Protein AF-M0ELD8-F1 (afdb_monomer_lite)

Radius of gyration: 16.93 Å; chains: 1; bounding box: 37×27×53 Å

Foldseek 3Di:
DADPLLVQLVVVQCVVCVVVVDPSQVCLAPPFAFLVVSQVRRPPVGSVVSLVVCVVVVFKDKDKDWDWAWDPPDPPVPPPDPTDDTDIDITIGIGGDPVNVVVVVD

Sequence (106 aa):
MLTDAERRLVEGVLEAGESIERDTFEFMTDEGLPVEDLRVLGGEEGVEPVIDGLESKGLVTTERVEETVRDSSSVADSLAIPGTEFKRVERRYVRFTEDLEARYRE

Organism: NCBI:txid1227465

Secondary structure (DSSP, 8-state):
---HHHHHHHHHHHHHHHTTTS-HHHHHHHT-EEHHHHTTTSTTT-HHHHHHHHHHTTSEEEEEEEEEEE----SS-TTSPTT--EEEEEEEEEEE-HHHHHHHH-

Structure (mmCIF, N/CA/C/O backbone):
data_AF-M0ELD8-F1
#
_entry.id   AF-M0ELD8-F1
#
loop_
_atom_site.group_PDB
_atom_site.id
_atom_site.type_symbol
_atom_site.label_atom_id
_atom_site.label_alt_id
_atom_site.label_comp_id
_atom_site.label_asym_id
_atom_site.label_entity_id
_atom_site.label_seq_id
_atom_site.pdbx_PDB_ins_code
_atom_site.Cartn_x
_atom_site.Cartn_y
_atom_site.Cartn_z
_atom_site.occupancy
_atom_site.B_iso_or_equiv
_atom_site.auth_seq_id
_atom_site.auth_comp_id
_atom_site.auth_asym_id
_atom_site.auth_atom_id
_atom_site.pdbx_PDB_model_num
ATOM 1 N N . MET A 1 1 ? -2.299 -0.104 17.188 1.00 85.25 1 MET A N 1
ATOM 2 C CA . MET A 1 1 ? -1.630 1.206 17.036 1.00 85.25 1 MET A CA 1
ATOM 3 C C . MET A 1 1 ? -0.552 1.092 15.976 1.00 85.25 1 MET A C 1
ATOM 5 O O . MET A 1 1 ? 0.072 0.036 15.900 1.00 85.25 1 MET A O 1
ATOM 9 N N . LEU A 1 2 ? -0.384 2.142 15.172 1.00 90.56 2 LEU A N 1
ATOM 10 C CA . LEU A 1 2 ? 0.707 2.269 14.202 1.00 90.56 2 LEU A CA 1
ATOM 11 C C . LEU A 1 2 ? 1.990 2.731 14.896 1.00 90.56 2 LEU A C 1
ATOM 13 O O . LEU A 1 2 ? 1.917 3.494 15.864 1.00 90.56 2 LEU A O 1
ATOM 17 N N . THR A 1 3 ? 3.141 2.282 14.401 1.00 92.50 3 THR A N 1
ATOM 18 C CA . THR A 1 3 ? 4.434 2.886 14.749 1.00 92.50 3 THR A CA 1
ATOM 19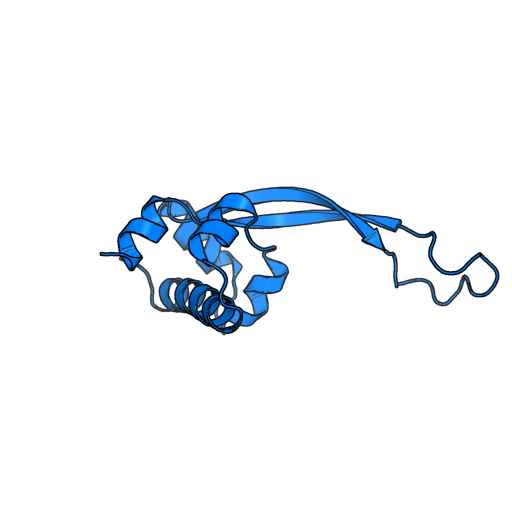 C C . THR A 1 3 ? 4.565 4.259 14.083 1.00 92.50 3 THR A C 1
ATOM 21 O O . THR A 1 3 ? 3.809 4.591 13.167 1.00 92.50 3 THR A O 1
ATOM 24 N N . ASP A 1 4 ? 5.530 5.072 14.516 1.00 91.31 4 ASP A N 1
ATOM 25 C CA . ASP A 1 4 ? 5.751 6.382 13.893 1.00 91.31 4 ASP A CA 1
ATOM 26 C C . ASP A 1 4 ? 6.216 6.263 12.433 1.00 91.31 4 ASP A C 1
ATOM 28 O O . ASP A 1 4 ? 5.860 7.104 11.612 1.00 91.31 4 ASP A O 1
ATOM 32 N N . ALA A 1 5 ? 6.954 5.204 12.087 1.00 90.56 5 ALA A N 1
ATOM 33 C CA . ALA A 1 5 ? 7.362 4.928 10.711 1.00 90.56 5 ALA A CA 1
ATOM 34 C C . ALA A 1 5 ? 6.174 4.523 9.824 1.00 90.56 5 ALA A C 1
ATOM 36 O O . ALA A 1 5 ? 6.023 5.043 8.721 1.00 90.56 5 ALA A O 1
ATOM 37 N N . GLU A 1 6 ? 5.290 3.657 10.326 1.00 93.19 6 GLU A N 1
ATOM 38 C CA . GLU A 1 6 ? 4.065 3.253 9.624 1.00 93.19 6 GLU A CA 1
ATOM 39 C C . GLU A 1 6 ? 3.118 4.425 9.410 1.00 93.19 6 GLU A C 1
ATOM 41 O O . GLU A 1 6 ? 2.605 4.610 8.308 1.00 93.19 6 GLU A O 1
ATOM 46 N N . ARG A 1 7 ? 2.925 5.246 10.448 1.00 92.81 7 ARG A N 1
ATOM 47 C CA . ARG A 1 7 ? 2.107 6.452 10.351 1.00 92.81 7 ARG A CA 1
ATOM 48 C C . ARG A 1 7 ? 2.681 7.412 9.309 1.00 92.81 7 ARG A C 1
ATOM 50 O O . ARG A 1 7 ? 1.941 7.850 8.437 1.00 92.81 7 ARG A O 1
ATOM 57 N N . ARG A 1 8 ? 3.992 7.675 9.355 1.00 91.06 8 ARG A N 1
ATOM 58 C CA . ARG A 1 8 ? 4.673 8.570 8.408 1.00 91.06 8 ARG A CA 1
ATOM 59 C C . ARG A 1 8 ? 4.556 8.088 6.964 1.00 91.06 8 ARG A C 1
ATOM 61 O O . ARG A 1 8 ? 4.373 8.913 6.078 1.00 91.06 8 ARG A O 1
ATOM 68 N N . LEU A 1 9 ? 4.656 6.779 6.723 1.00 91.12 9 LEU A N 1
ATOM 69 C CA . LEU A 1 9 ? 4.492 6.226 5.379 1.00 91.12 9 LEU A CA 1
ATOM 70 C C . LEU A 1 9 ? 3.075 6.479 4.849 1.00 91.12 9 LEU A C 1
ATOM 72 O O . LEU A 1 9 ? 2.929 6.983 3.740 1.00 91.12 9 LEU A O 1
ATOM 76 N N . VAL A 1 10 ? 2.044 6.159 5.641 1.00 92.25 10 VAL A N 1
ATOM 77 C CA . VAL A 1 10 ? 0.641 6.350 5.236 1.00 92.25 10 VAL A CA 1
ATOM 78 C C . VAL A 1 10 ? 0.335 7.831 5.028 1.00 92.25 10 VAL A C 1
ATOM 80 O O . VAL A 1 10 ? -0.169 8.202 3.974 1.00 92.25 10 VAL A O 1
ATOM 83 N N . GLU A 1 11 ? 0.693 8.688 5.985 1.00 91.69 11 GLU A N 1
ATOM 84 C CA . GLU A 1 11 ? 0.478 10.137 5.886 1.00 91.69 11 GLU A CA 1
ATOM 85 C C . GLU A 1 11 ? 1.218 10.744 4.690 1.00 91.69 11 GLU A C 1
ATOM 87 O O . GLU A 1 11 ? 0.637 11.548 3.971 1.00 91.69 11 GLU A O 1
ATOM 92 N N . GLY A 1 12 ? 2.450 10.306 4.412 1.00 90.25 12 GLY A N 1
ATOM 93 C CA . GLY A 1 12 ? 3.206 10.776 3.250 1.00 90.25 12 GLY A CA 1
ATOM 94 C C . GLY A 1 12 ? 2.552 10.407 1.916 1.00 90.25 12 GLY A C 1
ATOM 95 O O . GLY A 1 12 ? 2.584 11.199 0.976 1.00 90.25 12 GLY A O 1
ATOM 96 N N . VAL A 1 13 ? 1.922 9.230 1.827 1.00 90.75 13 VAL A N 1
ATOM 97 C CA . VAL A 1 13 ? 1.133 8.844 0.646 1.00 90.75 13 VAL A CA 1
ATOM 98 C C . VAL A 1 13 ? -0.117 9.717 0.524 1.00 90.75 13 VAL A C 1
ATOM 100 O O . VAL A 1 13 ? -0.400 10.220 -0.562 1.00 90.75 13 VAL A O 1
ATOM 103 N N . LEU A 1 14 ? -0.844 9.930 1.626 1.00 90.12 14 LEU A N 1
ATOM 104 C CA . LEU A 1 14 ? -2.053 10.758 1.644 1.00 90.12 14 LEU A CA 1
ATOM 105 C C . LEU A 1 14 ? -1.762 12.208 1.239 1.00 90.12 1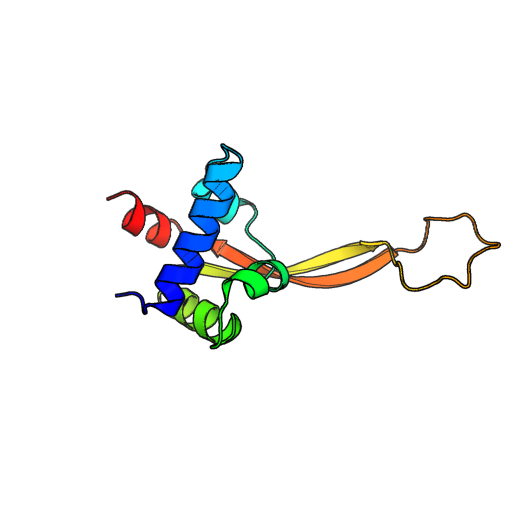4 LEU A C 1
ATOM 107 O O . LEU A 1 14 ? -2.428 12.716 0.342 1.00 90.12 14 LEU A O 1
ATOM 111 N N . GLU A 1 15 ? -0.726 12.825 1.808 1.00 88.00 15 GLU A N 1
ATOM 112 C CA . GLU A 1 15 ? -0.286 14.192 1.490 1.00 88.00 15 GLU A CA 1
ATOM 113 C C . GLU A 1 15 ? 0.127 14.342 0.011 1.00 88.00 15 GLU A C 1
ATOM 115 O O . GLU A 1 15 ? -0.206 15.329 -0.658 1.00 88.00 15 GLU A O 1
ATOM 120 N N . ALA A 1 16 ? 0.813 13.334 -0.540 1.00 84.00 16 ALA A N 1
ATOM 121 C CA . ALA A 1 16 ? 1.178 13.319 -1.954 1.00 84.00 16 ALA A CA 1
ATOM 122 C C . ALA A 1 16 ? -0.057 13.259 -2.871 1.00 84.00 16 ALA A C 1
ATOM 124 O O . ALA A 1 16 ? -0.077 13.913 -3.916 1.00 84.00 16 ALA A O 1
ATOM 125 N N . GLY A 1 17 ? -1.088 12.505 -2.483 1.00 81.06 17 GLY A N 1
ATOM 126 C CA . GLY A 1 17 ? -2.336 12.409 -3.240 1.00 81.06 17 GLY A CA 1
ATOM 127 C C . GLY A 1 17 ? -3.254 13.632 -3.088 1.00 81.06 17 GLY A C 1
ATOM 128 O O . GLY A 1 17 ? -3.855 14.064 -4.073 1.00 81.06 17 GLY A O 1
ATOM 129 N N . GLU A 1 18 ? -3.273 14.279 -1.916 1.00 77.12 18 GLU A N 1
ATOM 130 C CA . GLU A 1 18 ? -3.967 15.563 -1.714 1.00 77.12 18 GLU A CA 1
ATOM 131 C C . GLU A 1 18 ? -3.441 16.643 -2.668 1.00 77.12 18 GLU A C 1
ATOM 133 O O . GLU A 1 18 ? -4.213 17.421 -3.230 1.00 77.12 18 GLU A O 1
ATOM 138 N N . SER A 1 19 ? -2.130 16.639 -2.927 1.00 75.06 19 SER A N 1
ATOM 139 C CA . SER A 1 19 ? -1.473 17.590 -3.833 1.00 75.06 19 SER A CA 1
ATOM 140 C C . SER A 1 19 ? -1.929 17.479 -5.296 1.00 75.06 19 SER A C 1
ATOM 142 O O . SER A 1 19 ? -1.666 18.386 -6.087 1.00 75.06 19 SER A O 1
ATOM 144 N N . ILE A 1 20 ? -2.596 16.382 -5.673 1.00 70.50 20 ILE A N 1
ATOM 145 C CA . ILE A 1 20 ? -3.090 16.124 -7.034 1.00 70.50 20 ILE A CA 1
ATOM 146 C C . ILE A 1 20 ? -4.623 16.016 -7.114 1.00 70.50 20 ILE A C 1
ATOM 148 O O . ILE A 1 20 ? -5.134 15.559 -8.135 1.00 70.50 20 ILE A O 1
ATOM 152 N N . GLU A 1 21 ? -5.347 16.431 -6.063 1.00 70.62 21 GLU A N 1
ATOM 153 C CA . GLU A 1 21 ? -6.822 16.416 -5.973 1.00 70.62 21 GLU A CA 1
ATOM 154 C C . GLU A 1 21 ? -7.470 15.050 -6.303 1.00 70.62 21 GLU A C 1
ATOM 156 O O . GLU A 1 21 ? -8.631 14.984 -6.711 1.00 70.62 21 GLU A O 1
ATOM 161 N N . ARG A 1 22 ? -6.738 13.938 -6.139 1.00 72.31 22 ARG A N 1
ATOM 162 C CA . ARG A 1 22 ? -7.296 12.580 -6.264 1.00 72.31 22 ARG A CA 1
ATOM 163 C C . ARG A 1 22 ? -7.672 12.064 -4.882 1.00 72.31 22 ARG A C 1
ATOM 165 O O . ARG A 1 22 ? -6.968 12.330 -3.912 1.00 72.31 22 ARG A O 1
ATOM 172 N N . ASP A 1 23 ? -8.752 11.288 -4.799 1.00 86.19 23 ASP A N 1
ATOM 173 C CA . ASP A 1 23 ? -9.027 10.512 -3.592 1.00 86.19 23 ASP A CA 1
ATOM 174 C C . ASP A 1 23 ? -7.938 9.440 -3.448 1.00 86.19 23 ASP A C 1
ATOM 176 O O . ASP A 1 23 ? -7.919 8.428 -4.154 1.00 86.19 23 ASP A O 1
ATOM 180 N N . THR A 1 24 ? -6.976 9.707 -2.566 1.00 89.19 24 THR A N 1
ATOM 181 C CA . THR A 1 24 ? -5.821 8.835 -2.363 1.00 89.19 24 THR A CA 1
ATOM 182 C C . THR A 1 24 ? -6.225 7.462 -1.841 1.00 89.19 24 THR A C 1
ATOM 184 O O . THR A 1 24 ? -5.559 6.483 -2.165 1.00 89.19 24 THR A O 1
ATOM 187 N N . PHE A 1 25 ? -7.301 7.361 -1.054 1.00 90.94 25 PHE A N 1
ATOM 188 C CA . PHE A 1 25 ? -7.762 6.070 -0.544 1.00 90.94 25 PHE A CA 1
ATOM 189 C C . PHE A 1 25 ? -8.371 5.222 -1.656 1.00 90.94 25 PHE A C 1
ATOM 191 O O . PHE A 1 25 ? -8.011 4.051 -1.770 1.00 90.94 25 PHE A O 1
ATOM 198 N N . GLU A 1 26 ? -9.204 5.820 -2.512 1.00 90.88 26 GLU A N 1
ATOM 199 C CA . GLU A 1 26 ? -9.752 5.148 -3.699 1.00 90.88 26 GLU A CA 1
ATOM 200 C C . GLU A 1 26 ? -8.613 4.650 -4.600 1.00 90.88 26 GLU A C 1
ATOM 202 O O . GLU A 1 26 ? -8.510 3.458 -4.887 1.00 90.88 26 GLU A O 1
ATOM 207 N N . PHE A 1 27 ? -7.671 5.535 -4.944 1.00 91.62 27 PHE A N 1
ATOM 208 C CA . PHE A 1 27 ? -6.517 5.185 -5.772 1.00 91.62 27 PHE A CA 1
ATOM 209 C C . PHE A 1 27 ? -5.661 4.068 -5.157 1.00 91.62 27 PHE A C 1
ATOM 211 O O . PHE A 1 27 ? -5.290 3.114 -5.839 1.00 91.62 27 PHE A O 1
ATOM 218 N N . MET A 1 28 ? -5.337 4.160 -3.865 1.00 94.19 28 MET A N 1
ATOM 219 C CA . MET A 1 28 ? -4.500 3.157 -3.204 1.00 94.19 28 MET A CA 1
ATOM 220 C C . MET A 1 28 ? -5.209 1.816 -3.017 1.00 94.19 28 MET A C 1
ATOM 222 O O . MET A 1 28 ? -4.529 0.798 -2.899 1.00 94.19 28 MET A O 1
ATOM 226 N N . THR A 1 29 ? -6.538 1.796 -2.979 1.00 92.81 29 THR A N 1
ATOM 227 C CA . THR A 1 29 ? -7.324 0.560 -2.884 1.00 92.81 29 THR A CA 1
ATOM 228 C C . THR A 1 29 ? -7.412 -0.130 -4.248 1.00 92.81 29 THR A C 1
ATOM 230 O O . THR A 1 29 ? -7.121 -1.327 -4.366 1.00 92.81 29 THR A O 1
ATOM 233 N N . ASP A 1 30 ? -7.717 0.634 -5.298 1.00 91.38 30 ASP A N 1
ATOM 234 C CA . ASP A 1 30 ? -7.964 0.100 -6.641 1.00 91.38 30 ASP A CA 1
ATOM 235 C C . ASP A 1 30 ? -6.684 -0.159 -7.445 1.00 91.38 30 ASP A C 1
ATOM 237 O O . ASP A 1 30 ? -6.548 -1.203 -8.093 1.00 91.38 30 ASP A O 1
ATOM 241 N N . GLU A 1 31 ? -5.737 0.778 -7.407 1.00 90.81 31 GLU A N 1
ATOM 242 C CA . GLU A 1 31 ? -4.501 0.740 -8.196 1.00 90.81 31 GLU A CA 1
ATOM 243 C C . GLU A 1 31 ? -3.292 0.371 -7.320 1.00 90.81 31 GLU A C 1
ATOM 245 O O . GLU A 1 31 ? -2.510 -0.518 -7.666 1.00 90.81 31 GLU A O 1
ATOM 250 N N . GLY A 1 32 ? -3.164 1.012 -6.155 1.00 92.62 32 GLY A N 1
ATOM 251 C CA . GLY A 1 32 ? -1.996 0.882 -5.283 1.00 92.62 32 GLY A CA 1
ATOM 252 C C . GLY A 1 32 ? -0.734 1.539 -5.857 1.00 92.62 32 GLY A C 1
ATOM 253 O O . GLY A 1 32 ? -0.749 2.183 -6.905 1.00 92.62 32 GLY A O 1
ATOM 254 N N . LEU A 1 33 ? 0.393 1.370 -5.162 1.00 92.69 33 LEU A N 1
ATOM 255 C CA . LEU A 1 33 ? 1.697 1.880 -5.603 1.00 92.69 33 LEU A CA 1
ATOM 256 C C . LEU A 1 33 ? 2.765 0.792 -5.580 1.00 92.69 33 LEU A C 1
ATOM 258 O O . LEU A 1 33 ? 2.758 -0.051 -4.677 1.00 92.69 33 LEU A O 1
ATOM 262 N N . PRO A 1 34 ? 3.722 0.815 -6.522 1.00 92.38 34 PRO A N 1
ATOM 263 C CA . PRO A 1 34 ? 4.864 -0.074 -6.456 1.00 92.38 34 PRO A CA 1
ATOM 264 C C . PRO A 1 34 ? 5.733 0.301 -5.250 1.00 92.38 34 PRO A C 1
ATOM 266 O O . PRO A 1 34 ? 5.913 1.471 -4.907 1.00 92.38 34 PRO A O 1
ATOM 269 N N . VAL A 1 35 ? 6.302 -0.708 -4.598 1.00 91.56 35 VAL A N 1
ATOM 270 C CA . VAL A 1 35 ? 7.144 -0.533 -3.404 1.00 91.56 35 VAL A CA 1
ATOM 271 C C . VAL A 1 35 ? 8.316 0.404 -3.668 1.00 91.56 35 VAL A C 1
ATOM 273 O O . VAL A 1 35 ? 8.734 1.141 -2.778 1.00 91.56 35 VAL A O 1
ATOM 276 N N . GLU A 1 36 ? 8.853 0.382 -4.884 1.00 87.25 36 GLU A N 1
ATOM 277 C CA . GLU A 1 36 ? 9.933 1.254 -5.322 1.00 87.25 36 GLU A CA 1
ATOM 278 C C . GLU A 1 36 ? 9.588 2.738 -5.166 1.00 87.25 36 GLU A C 1
ATOM 280 O O . GLU A 1 36 ? 10.446 3.500 -4.717 1.00 87.25 36 GLU A O 1
ATOM 285 N N . ASP A 1 37 ? 8.345 3.128 -5.452 1.00 87.62 37 ASP A N 1
ATOM 286 C CA . ASP A 1 37 ? 7.887 4.517 -5.335 1.00 87.62 37 ASP A CA 1
ATOM 287 C C . ASP A 1 37 ? 7.688 4.907 -3.862 1.00 87.62 37 ASP A C 1
ATOM 289 O O . ASP A 1 37 ? 7.937 6.045 -3.464 1.00 87.62 37 ASP A O 1
ATOM 293 N N . LEU A 1 38 ? 7.356 3.933 -3.010 1.00 87.00 38 LEU A N 1
ATOM 294 C CA . LEU A 1 38 ? 7.228 4.119 -1.563 1.00 87.00 38 LEU A CA 1
ATOM 295 C C . LEU A 1 38 ? 8.582 4.213 -0.842 1.00 87.00 38 LEU A C 1
ATOM 297 O O . LEU A 1 38 ? 8.649 4.720 0.278 1.00 87.00 38 LEU A O 1
ATOM 301 N N . ARG A 1 39 ? 9.690 3.774 -1.459 1.00 81.94 39 ARG A N 1
ATOM 302 C CA . ARG A 1 39 ? 11.032 3.862 -0.845 1.00 81.94 39 ARG A CA 1
ATOM 303 C C . ARG A 1 39 ? 11.447 5.291 -0.532 1.00 81.94 39 ARG A C 1
ATOM 305 O O . ARG A 1 39 ? 12.147 5.500 0.454 1.00 81.94 39 ARG A O 1
ATOM 312 N N . VAL A 1 40 ? 11.003 6.258 -1.334 1.00 74.56 40 VAL A N 1
ATOM 313 C CA . VAL A 1 40 ? 11.273 7.687 -1.102 1.00 74.56 40 VAL A CA 1
ATOM 314 C C . VAL A 1 40 ? 10.638 8.161 0.212 1.00 74.56 40 VAL A C 1
ATOM 316 O O . VAL A 1 40 ? 11.178 9.041 0.876 1.00 74.56 40 VAL A O 1
ATOM 319 N N . LEU A 1 41 ? 9.536 7.528 0.620 1.00 73.81 41 LEU A N 1
ATOM 320 C CA . LEU A 1 41 ? 8.787 7.838 1.838 1.00 73.81 41 LEU A CA 1
ATOM 321 C C . LEU A 1 41 ? 9.241 7.005 3.055 1.00 73.81 41 LEU A C 1
ATOM 323 O O . LEU A 1 41 ? 8.940 7.360 4.192 1.00 73.81 41 LEU A O 1
ATOM 327 N N . GLY A 1 42 ? 9.991 5.917 2.837 1.00 62.28 42 GLY A N 1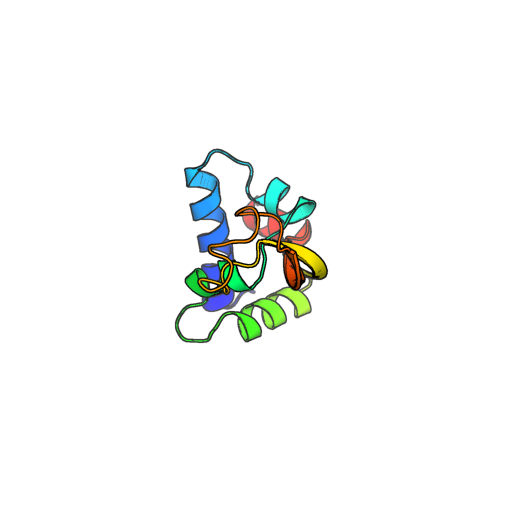
ATOM 328 C CA . GLY A 1 42 ? 10.365 4.926 3.858 1.00 62.28 42 GLY A CA 1
ATOM 329 C C . GLY A 1 42 ? 11.386 5.370 4.918 1.00 62.28 42 GLY A C 1
ATOM 330 O O . GLY A 1 42 ? 11.654 4.606 5.843 1.00 62.28 42 GLY A O 1
ATOM 331 N N . GLY A 1 43 ? 11.953 6.578 4.829 1.00 67.19 43 GLY A N 1
ATOM 332 C CA . GLY A 1 43 ? 12.892 7.107 5.832 1.00 67.19 43 GLY A CA 1
ATOM 333 C C . GLY A 1 43 ? 14.135 6.227 6.078 1.00 67.19 43 GLY A C 1
ATOM 334 O O . GLY A 1 43 ? 14.547 5.456 5.215 1.00 67.19 43 GLY A O 1
ATOM 335 N N . GLU A 1 44 ? 14.759 6.356 7.259 1.00 62.38 44 GLU A N 1
ATOM 336 C CA . GLU A 1 44 ? 16.015 5.655 7.604 1.00 62.38 44 GLU A CA 1
ATOM 337 C C . GLU A 1 44 ? 15.855 4.142 7.858 1.00 62.38 44 GLU A C 1
ATOM 339 O O . GLU A 1 44 ? 16.805 3.391 7.649 1.00 62.38 44 GLU A O 1
ATOM 344 N N . GLU A 1 45 ? 14.676 3.676 8.285 1.00 65.44 45 GLU A N 1
ATOM 345 C CA . GLU A 1 45 ? 14.416 2.249 8.568 1.00 65.44 45 GLU A CA 1
ATOM 346 C C . GLU A 1 45 ? 14.167 1.413 7.300 1.00 65.44 45 GLU A C 1
ATOM 348 O O . GLU A 1 45 ? 14.199 0.181 7.346 1.00 65.44 45 GLU A O 1
ATOM 353 N N . GLY A 1 46 ? 13.969 2.072 6.155 1.00 79.44 46 GLY A N 1
ATOM 354 C CA . GLY A 1 46 ? 13.607 1.425 4.903 1.00 79.44 46 GLY A CA 1
ATOM 355 C C . GLY A 1 46 ? 12.128 1.039 4.851 1.00 79.44 46 GLY A C 1
ATOM 356 O O . GLY A 1 46 ? 11.443 0.902 5.859 1.00 79.44 46 GLY A O 1
ATOM 357 N N . VAL A 1 47 ? 11.611 0.869 3.635 1.00 89.25 47 VAL A N 1
ATOM 358 C CA . VAL A 1 47 ? 10.166 0.692 3.416 1.00 89.25 47 VAL A CA 1
ATOM 359 C C . VAL A 1 47 ? 9.670 -0.734 3.699 1.00 89.25 47 VAL A C 1
ATOM 361 O O . VAL A 1 47 ? 8.511 -0.918 4.052 1.00 89.25 47 VAL A O 1
ATOM 364 N N . GLU A 1 48 ? 10.533 -1.749 3.573 1.00 91.81 48 GLU A N 1
ATOM 365 C CA . GLU A 1 48 ? 10.143 -3.165 3.706 1.00 91.81 48 GLU A CA 1
ATOM 366 C C . GLU A 1 48 ? 9.576 -3.503 5.096 1.00 91.81 48 GLU A C 1
ATOM 368 O O . GLU A 1 48 ? 8.445 -3.982 5.158 1.00 91.81 48 GLU A O 1
ATOM 373 N N . PRO A 1 49 ? 10.261 -3.196 6.221 1.00 92.19 49 PRO A N 1
ATOM 374 C CA . PRO A 1 49 ? 9.746 -3.550 7.544 1.00 92.19 49 PRO A CA 1
ATOM 375 C C . PRO A 1 49 ? 8.445 -2.813 7.880 1.00 92.19 49 PRO A C 1
ATOM 377 O O . PRO A 1 49 ? 7.622 -3.311 8.646 1.00 92.19 49 PRO A O 1
ATOM 380 N N . VAL A 1 50 ? 8.260 -1.622 7.304 1.00 93.56 50 VAL A N 1
ATOM 381 C CA . VAL A 1 50 ? 7.056 -0.807 7.475 1.00 93.56 50 VAL A CA 1
ATOM 382 C C . VAL A 1 50 ? 5.875 -1.431 6.732 1.00 93.56 50 VAL A C 1
ATOM 384 O O . VAL A 1 50 ? 4.790 -1.538 7.300 1.00 93.56 50 VAL A O 1
ATOM 387 N N . ILE A 1 51 ? 6.083 -1.890 5.494 1.00 94.50 51 ILE A N 1
ATOM 388 C CA . ILE A 1 51 ? 5.056 -2.601 4.721 1.00 94.50 51 ILE A CA 1
ATOM 389 C C . ILE A 1 51 ? 4.673 -3.905 5.421 1.00 94.50 51 ILE A C 1
ATOM 391 O O . ILE A 1 51 ? 3.487 -4.132 5.636 1.00 94.50 51 ILE A O 1
ATOM 395 N N . ASP A 1 52 ? 5.647 -4.713 5.848 1.00 94.75 52 ASP A N 1
ATOM 396 C CA . ASP A 1 52 ? 5.387 -5.967 6.569 1.00 94.75 52 ASP A CA 1
ATOM 397 C C . ASP A 1 52 ? 4.612 -5.708 7.878 1.00 94.75 52 ASP A C 1
ATOM 399 O O . 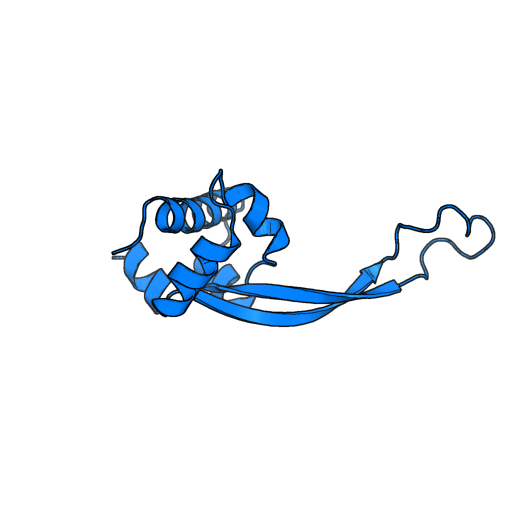ASP A 1 52 ? 3.686 -6.437 8.253 1.00 94.75 52 ASP A O 1
ATOM 403 N N . GLY A 1 53 ? 4.960 -4.624 8.579 1.00 94.94 53 GLY A N 1
ATOM 404 C CA . GLY A 1 53 ? 4.271 -4.168 9.783 1.00 94.94 53 GLY A CA 1
ATOM 405 C C . GLY A 1 53 ? 2.815 -3.767 9.533 1.00 94.94 53 GLY A C 1
ATOM 406 O O . GLY A 1 53 ? 1.937 -4.127 10.322 1.00 94.94 53 GLY A O 1
ATOM 407 N N . LEU A 1 54 ? 2.534 -3.077 8.427 1.00 95.31 54 LEU A N 1
ATOM 408 C CA . LEU A 1 54 ? 1.177 -2.713 8.012 1.00 95.31 54 LEU A CA 1
ATOM 409 C C . LEU A 1 54 ? 0.377 -3.924 7.509 1.00 95.31 54 LEU A C 1
ATOM 411 O O . LEU A 1 54 ? -0.799 -4.062 7.850 1.00 95.31 54 LEU A O 1
ATOM 415 N N . GLU A 1 55 ? 1.002 -4.819 6.744 1.00 96.62 55 GLU A N 1
ATOM 416 C CA . GLU A 1 55 ? 0.365 -6.016 6.183 1.00 96.62 55 GLU A CA 1
ATOM 417 C C . GLU A 1 55 ? -0.012 -7.000 7.296 1.00 96.62 55 GLU A C 1
ATOM 419 O O . GLU A 1 55 ? -1.148 -7.468 7.359 1.00 96.62 55 GLU A O 1
ATOM 424 N N . SER A 1 56 ? 0.879 -7.223 8.270 1.00 96.81 56 SER A N 1
ATOM 425 C CA . SER A 1 56 ? 0.580 -8.051 9.451 1.00 96.81 56 SER A CA 1
ATOM 426 C C . SER A 1 56 ? -0.562 -7.501 10.317 1.00 96.81 56 SER A C 1
ATOM 428 O O . SER A 1 56 ? -1.187 -8.249 11.073 1.00 96.81 56 SER A O 1
ATOM 430 N N . LYS A 1 57 ? -0.860 -6.201 10.201 1.00 96.06 57 LYS A N 1
ATOM 431 C CA . LYS A 1 57 ? -1.995 -5.530 10.853 1.00 96.06 57 LYS A CA 1
ATOM 432 C C . LYS A 1 57 ? -3.269 -5.534 10.006 1.00 96.06 57 LYS A C 1
ATOM 434 O O . LYS A 1 57 ? -4.268 -4.989 10.473 1.00 96.06 57 LYS A O 1
ATOM 439 N N . GLY A 1 58 ? -3.228 -6.110 8.804 1.00 96.25 58 GLY A N 1
ATOM 440 C CA . GLY A 1 58 ? -4.339 -6.139 7.855 1.00 96.25 58 GLY A CA 1
ATOM 441 C C . GLY A 1 58 ? -4.653 -4.782 7.231 1.00 96.25 58 GLY A C 1
ATOM 442 O O . GLY A 1 58 ? -5.766 -4.585 6.774 1.00 96.25 58 GLY A O 1
ATOM 443 N N . LEU A 1 59 ? -3.711 -3.832 7.252 1.00 96.81 59 LEU A N 1
ATOM 444 C CA . LEU A 1 59 ? -3.951 -2.456 6.798 1.00 96.81 59 LEU A CA 1
ATOM 445 C C . LEU A 1 59 ? -3.557 -2.220 5.348 1.00 96.81 59 LEU A C 1
ATOM 447 O O . LEU A 1 59 ? -4.092 -1.324 4.695 1.00 96.81 59 LEU A O 1
ATOM 451 N N . VAL A 1 60 ? -2.639 -3.033 4.845 1.00 97.06 60 VAL A N 1
ATOM 452 C CA . VAL A 1 60 ? -2.259 -3.053 3.438 1.00 97.06 60 VAL A CA 1
ATOM 453 C C . VAL A 1 60 ? -2.236 -4.488 2.944 1.00 97.06 60 VAL A C 1
ATOM 455 O O . VAL A 1 60 ? -2.120 -5.423 3.736 1.00 97.06 60 VAL A O 1
ATOM 458 N N . THR A 1 61 ? -2.318 -4.653 1.631 1.00 97.12 61 THR A N 1
ATOM 459 C CA . THR A 1 61 ? -2.057 -5.929 0.962 1.00 97.12 61 THR A CA 1
ATOM 460 C C . THR A 1 61 ? -0.953 -5.748 -0.064 1.00 97.12 61 THR A C 1
ATOM 462 O O . THR A 1 61 ? -0.818 -4.668 -0.648 1.00 97.12 61 THR A O 1
ATOM 465 N N . THR A 1 62 ? -0.150 -6.792 -0.275 1.00 96.06 62 THR A N 1
ATOM 466 C CA . THR A 1 62 ? 0.875 -6.793 -1.317 1.00 96.06 62 THR A CA 1
ATOM 467 C C . THR A 1 62 ? 0.561 -7.766 -2.448 1.00 96.06 62 THR A C 1
ATOM 469 O O . THR A 1 62 ? 0.099 -8.886 -2.236 1.00 96.06 62 THR A O 1
ATOM 472 N N . GLU A 1 63 ? 0.831 -7.340 -3.680 1.00 94.50 63 GLU A N 1
ATOM 473 C CA . GLU A 1 63 ? 0.617 -8.140 -4.887 1.00 94.50 63 GLU A CA 1
ATOM 474 C C . GLU A 1 63 ? 1.839 -8.046 -5.803 1.00 94.50 63 GLU A C 1
ATOM 476 O O . GLU A 1 63 ? 2.453 -6.988 -5.918 1.00 94.50 63 GLU A O 1
ATOM 481 N N . ARG A 1 64 ? 2.208 -9.147 -6.464 1.00 93.44 64 ARG A N 1
ATOM 482 C CA . ARG A 1 64 ? 3.235 -9.136 -7.514 1.00 93.44 64 ARG A CA 1
ATOM 483 C C . ARG A 1 64 ? 2.572 -9.090 -8.881 1.00 93.44 64 ARG A C 1
ATOM 485 O O . ARG A 1 64 ? 1.762 -9.957 -9.194 1.00 93.44 64 ARG A O 1
ATOM 492 N N . VAL A 1 65 ? 2.960 -8.113 -9.692 1.00 92.12 65 VAL A N 1
ATOM 493 C CA . VAL A 1 65 ? 2.425 -7.886 -11.035 1.00 92.12 65 VAL A CA 1
ATOM 494 C C . VAL A 1 65 ? 3.570 -7.929 -12.043 1.00 92.12 65 VAL A C 1
ATOM 496 O O . VAL A 1 65 ? 4.610 -7.298 -11.846 1.00 92.12 65 VAL A O 1
ATOM 499 N N . GLU A 1 66 ? 3.391 -8.688 -13.126 1.00 91.69 66 GLU A N 1
ATOM 500 C CA . GLU A 1 66 ? 4.310 -8.669 -14.266 1.00 91.69 66 GLU A CA 1
ATOM 501 C C . GLU A 1 66 ? 3.963 -7.484 -15.175 1.00 91.69 66 GLU A C 1
ATOM 503 O O . GLU A 1 66 ? 2.871 -7.409 -15.737 1.00 91.69 66 GLU A O 1
ATOM 508 N N . GLU A 1 67 ? 4.912 -6.570 -15.346 1.00 86.50 67 GLU A N 1
ATOM 509 C CA . GLU A 1 67 ? 4.767 -5.379 -16.172 1.00 86.50 67 GLU A CA 1
ATOM 510 C C . GLU A 1 67 ? 5.708 -5.418 -17.372 1.00 86.50 67 GLU A C 1
ATOM 512 O O . GLU A 1 67 ? 6.859 -5.847 -17.291 1.00 86.50 67 GLU A O 1
ATOM 517 N N . THR A 1 68 ? 5.231 -4.914 -18.508 1.00 86.88 68 THR A N 1
ATOM 518 C CA . THR A 1 68 ? 6.060 -4.715 -19.700 1.00 86.88 68 THR A CA 1
ATOM 519 C C . THR A 1 68 ? 6.521 -3.263 -19.741 1.00 86.88 68 THR A C 1
ATOM 521 O O . THR A 1 68 ? 5.740 -2.364 -20.042 1.00 86.88 68 THR A O 1
ATOM 524 N N . VAL A 1 69 ? 7.797 -3.029 -19.440 1.00 83.06 69 VAL A N 1
ATOM 525 C CA . VAL A 1 69 ? 8.404 -1.693 -19.403 1.00 83.06 69 VAL A CA 1
ATOM 526 C C . VAL A 1 69 ? 9.342 -1.498 -20.584 1.00 83.06 69 VAL A C 1
ATOM 528 O O . VAL A 1 69 ? 9.959 -2.444 -21.074 1.00 83.06 69 VAL A O 1
ATOM 531 N N . ARG A 1 70 ? 9.478 -0.254 -21.042 1.00 77.31 70 ARG A N 1
ATOM 532 C CA . ARG A 1 70 ? 10.452 0.086 -22.081 1.00 77.31 70 ARG A CA 1
ATOM 533 C C . ARG A 1 70 ? 11.870 -0.160 -21.565 1.00 77.31 70 ARG A C 1
ATOM 535 O O . ARG A 1 70 ? 12.217 0.294 -20.474 1.00 77.31 70 ARG A O 1
ATOM 542 N N . ASP A 1 71 ? 12.688 -0.846 -22.357 1.00 70.62 71 ASP A N 1
ATOM 543 C CA . ASP A 1 71 ? 14.101 -1.005 -22.049 1.00 70.62 71 ASP A CA 1
ATOM 544 C C . ASP A 1 71 ? 14.861 0.272 -22.433 1.00 70.62 71 ASP A C 1
ATOM 546 O O . ASP A 1 71 ? 14.844 0.716 -23.581 1.00 70.62 71 ASP A O 1
ATOM 550 N N . SER A 1 72 ? 15.476 0.913 -21.442 1.00 63.16 72 SER A N 1
ATOM 551 C CA . SER A 1 72 ? 16.283 2.126 -21.604 1.00 63.16 72 SER A CA 1
ATOM 552 C C . SER A 1 72 ? 17.788 1.852 -21.520 1.00 63.16 72 SER A C 1
ATOM 554 O O . SER A 1 72 ? 18.579 2.793 -21.544 1.00 63.16 72 SER A O 1
ATOM 556 N N . SER A 1 73 ? 18.198 0.583 -21.404 1.00 59.81 73 SER A N 1
ATOM 557 C CA . SER A 1 73 ? 19.594 0.197 -21.170 1.00 59.81 73 SER A CA 1
ATOM 558 C C . SER A 1 73 ? 20.449 0.073 -22.440 1.00 59.81 73 SER A C 1
ATOM 560 O O . SER A 1 73 ? 21.677 0.070 -22.338 1.00 59.81 73 SER A O 1
ATOM 562 N N . SER A 1 74 ? 19.844 0.050 -23.634 1.00 52.81 74 SER A N 1
ATOM 563 C CA . SER A 1 74 ? 20.578 -0.004 -24.903 1.00 52.81 74 SER A CA 1
ATOM 564 C C . SER A 1 74 ? 20.752 1.389 -25.521 1.00 52.81 74 SER A C 1
ATOM 566 O O . SER A 1 74 ? 19.862 1.937 -26.165 1.00 52.81 74 SER A O 1
ATOM 568 N N . VAL A 1 75 ? 21.946 1.969 -25.361 1.00 54.34 75 VAL A N 1
ATOM 569 C CA . VAL A 1 75 ? 22.444 3.057 -26.235 1.00 54.34 75 VAL A CA 1
ATOM 570 C C . VAL A 1 75 ? 22.996 2.472 -27.556 1.00 54.34 75 VAL A C 1
ATOM 572 O O . VAL A 1 75 ? 23.240 3.195 -28.524 1.00 54.34 75 VAL A O 1
ATOM 575 N N . ALA A 1 76 ? 23.182 1.147 -27.614 1.00 51.31 76 ALA A N 1
ATOM 576 C CA . ALA A 1 76 ? 23.822 0.438 -28.719 1.00 51.31 76 ALA A CA 1
ATOM 577 C C . ALA A 1 76 ? 22.908 0.244 -29.944 1.00 51.31 76 ALA A C 1
ATOM 579 O O . ALA A 1 76 ? 23.415 0.125 -31.058 1.00 51.31 76 ALA A O 1
ATOM 580 N N . ASP A 1 77 ? 21.586 0.323 -29.783 1.00 47.22 77 ASP A N 1
ATOM 581 C CA . ASP A 1 77 ? 20.596 0.164 -30.860 1.00 47.22 77 ASP A CA 1
ATOM 582 C C . ASP A 1 77 ? 20.362 1.422 -31.709 1.00 47.22 77 ASP A C 1
ATOM 584 O O . ASP A 1 77 ? 19.288 1.647 -32.256 1.00 47.22 77 ASP A O 1
ATOM 588 N N . SER A 1 78 ? 21.395 2.243 -31.904 1.00 45.12 78 SER A N 1
ATOM 589 C CA . SER A 1 78 ? 21.315 3.462 -32.729 1.00 45.12 78 SER A CA 1
ATOM 590 C C . SER A 1 78 ? 21.072 3.198 -34.236 1.00 45.12 78 SER A C 1
ATOM 592 O O . SER A 1 78 ? 20.990 4.147 -35.014 1.00 45.12 78 SER A O 1
ATOM 594 N N . LEU A 1 79 ? 20.954 1.931 -34.663 1.00 52.84 79 LEU A N 1
ATOM 595 C CA . LEU A 1 79 ? 20.625 1.513 -36.038 1.00 52.84 79 LEU A CA 1
ATOM 596 C C . LEU A 1 79 ? 19.329 0.685 -36.153 1.00 52.84 79 LEU A C 1
ATOM 598 O O . LEU A 1 79 ? 18.858 0.471 -37.272 1.00 52.84 79 LEU A O 1
ATOM 602 N N . ALA A 1 80 ? 18.744 0.236 -35.039 1.00 56.22 80 ALA A N 1
ATOM 603 C CA . ALA A 1 80 ? 17.412 -0.361 -35.005 1.00 56.22 80 ALA A CA 1
ATOM 604 C C . ALA A 1 80 ? 16.390 0.745 -34.699 1.00 56.22 80 ALA A C 1
ATOM 606 O O . ALA A 1 80 ? 16.725 1.764 -34.102 1.00 56.22 80 ALA A O 1
ATOM 607 N N . ILE A 1 81 ? 15.149 0.602 -35.159 1.00 54.59 81 ILE A N 1
ATOM 608 C CA . ILE A 1 81 ? 14.117 1.635 -34.992 1.00 54.59 81 ILE A CA 1
ATOM 609 C C . ILE A 1 81 ? 14.013 2.004 -33.498 1.00 54.59 81 ILE A C 1
ATOM 611 O O . ILE A 1 81 ? 13.692 1.132 -32.688 1.00 54.59 81 ILE A O 1
ATOM 615 N N . PRO A 1 82 ? 14.277 3.262 -33.100 1.00 50.19 82 PRO A N 1
ATOM 616 C CA . PRO A 1 82 ? 14.288 3.628 -31.691 1.00 50.19 82 PRO A CA 1
ATOM 617 C C . PRO A 1 82 ? 12.896 3.418 -31.081 1.00 50.19 82 PRO A C 1
ATOM 619 O O . PRO A 1 82 ? 11.935 4.067 -31.490 1.00 50.19 82 PRO A O 1
ATOM 622 N N . GLY A 1 83 ? 12.792 2.540 -30.076 1.00 52.38 83 GLY A N 1
ATOM 623 C CA . GLY A 1 83 ? 11.594 2.422 -29.232 1.00 52.38 83 GLY A CA 1
ATOM 624 C C . GLY A 1 83 ? 10.817 1.103 -29.252 1.00 52.38 83 GLY A C 1
ATOM 625 O O . GLY A 1 83 ? 9.691 1.103 -28.765 1.00 52.38 83 GLY A O 1
ATOM 626 N N . THR A 1 84 ? 11.365 -0.003 -29.765 1.00 58.12 84 THR A N 1
ATOM 627 C CA . THR A 1 84 ? 10.658 -1.305 -29.779 1.00 58.12 84 THR A CA 1
ATOM 628 C C . THR A 1 84 ? 11.122 -2.309 -28.725 1.00 58.12 84 THR A C 1
ATOM 630 O O . THR A 1 84 ? 10.549 -3.393 -28.636 1.00 58.12 84 THR A O 1
ATOM 633 N N . GLU A 1 85 ? 12.144 -1.990 -27.933 1.00 69.31 85 GLU A N 1
ATOM 634 C CA . GLU A 1 85 ? 12.640 -2.900 -26.902 1.00 69.31 85 GLU A CA 1
ATOM 635 C C . GLU A 1 85 ? 11.839 -2.728 -25.612 1.00 69.31 85 GLU A C 1
ATOM 637 O O . GLU A 1 85 ? 11.863 -1.679 -24.962 1.00 69.31 85 GLU A O 1
ATOM 642 N N . PHE A 1 86 ? 11.097 -3.773 -25.261 1.00 79.62 86 PHE A N 1
ATOM 643 C CA . PHE A 1 86 ? 10.364 -3.877 -24.011 1.00 79.62 86 PHE A CA 1
ATOM 644 C C . PHE A 1 86 ? 10.876 -5.086 -23.238 1.00 79.62 86 PHE A C 1
ATOM 646 O O . PHE A 1 86 ? 11.103 -6.149 -23.818 1.00 79.62 86 PHE A O 1
ATOM 653 N N . LYS A 1 87 ? 11.008 -4.941 -21.923 1.00 84.12 87 LYS A N 1
ATOM 654 C CA . LYS A 1 87 ? 11.337 -6.038 -21.015 1.00 84.12 87 LYS A CA 1
ATOM 655 C C . LYS A 1 87 ? 10.203 -6.268 -20.030 1.00 84.12 87 LYS A C 1
ATOM 657 O O . LYS A 1 87 ? 9.504 -5.334 -19.640 1.00 84.12 87 LYS A O 1
ATOM 662 N N . ARG A 1 88 ? 10.047 -7.522 -19.616 1.00 86.62 88 ARG A N 1
ATOM 663 C CA . AR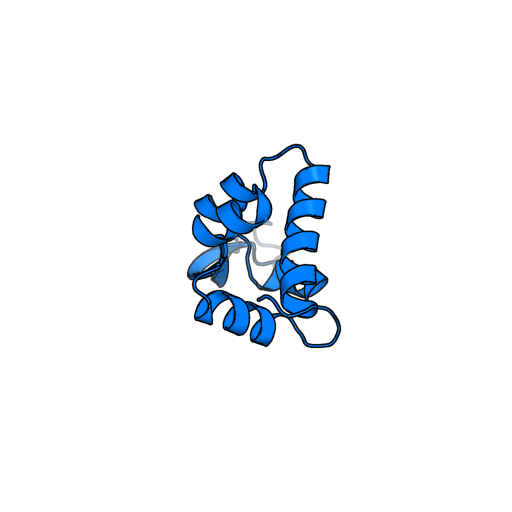G A 1 88 ? 9.148 -7.894 -18.525 1.00 86.62 88 ARG A CA 1
ATOM 664 C C . ARG A 1 88 ? 9.870 -7.719 -17.201 1.00 86.62 88 ARG A C 1
ATOM 666 O O . ARG A 1 88 ? 11.000 -8.184 -17.053 1.00 86.62 88 ARG A O 1
ATOM 673 N N . VAL A 1 89 ? 9.232 -7.030 -16.268 1.00 87.94 89 VAL A N 1
ATOM 674 C CA . VAL A 1 89 ? 9.703 -6.859 -14.896 1.00 87.94 89 VAL A CA 1
ATOM 675 C C . VAL A 1 89 ? 8.589 -7.269 -13.954 1.00 87.94 89 VAL A C 1
ATOM 677 O O . VAL A 1 89 ? 7.427 -6.970 -14.195 1.00 87.94 89 VAL A O 1
ATOM 680 N N . GLU A 1 90 ? 8.942 -7.964 -12.885 1.00 91.25 90 GLU A N 1
ATOM 681 C CA . GLU A 1 90 ? 8.009 -8.214 -11.795 1.00 91.25 90 GLU A CA 1
ATOM 682 C C . GLU A 1 90 ? 8.122 -7.059 -10.799 1.00 91.25 90 GLU A C 1
ATOM 684 O O . GLU A 1 90 ? 9.230 -6.714 -10.377 1.00 91.25 90 GLU A O 1
ATOM 689 N N . ARG A 1 91 ? 6.988 -6.455 -10.437 1.00 92.19 91 ARG A N 1
ATOM 690 C CA . ARG A 1 91 ? 6.908 -5.402 -9.422 1.00 92.19 91 ARG A CA 1
ATOM 691 C C . ARG A 1 91 ? 5.982 -5.810 -8.293 1.00 92.19 91 ARG A C 1
ATOM 693 O O . ARG A 1 91 ? 4.965 -6.459 -8.528 1.00 92.19 91 ARG A O 1
ATOM 700 N N . ARG A 1 92 ? 6.329 -5.419 -7.064 1.00 94.94 92 ARG A N 1
ATOM 701 C CA . ARG A 1 92 ? 5.458 -5.600 -5.898 1.00 94.94 92 ARG A CA 1
ATOM 702 C C . ARG A 1 92 ? 4.686 -4.307 -5.664 1.00 94.94 92 ARG A C 1
ATOM 704 O O . ARG A 1 92 ? 5.303 -3.271 -5.446 1.00 94.94 92 ARG A O 1
ATOM 711 N N . TYR A 1 93 ? 3.366 -4.388 -5.690 1.00 95.12 93 TYR A N 1
ATOM 712 C CA . TYR A 1 93 ? 2.449 -3.304 -5.371 1.00 95.12 93 TYR A CA 1
ATOM 713 C C . TYR A 1 93 ? 1.966 -3.424 -3.933 1.00 95.12 93 TYR A C 1
ATOM 715 O O . TYR A 1 93 ? 1.813 -4.530 -3.418 1.00 95.12 93 TYR A O 1
ATOM 723 N N . VAL A 1 94 ? 1.733 -2.278 -3.304 1.00 96.31 94 VAL A N 1
ATOM 724 C CA . VAL A 1 94 ? 1.089 -2.138 -1.999 1.00 96.31 94 VAL A CA 1
ATOM 725 C C . VAL A 1 94 ? -0.240 -1.434 -2.218 1.00 96.31 94 VAL A C 1
ATOM 727 O O . VAL A 1 94 ? -0.277 -0.353 -2.808 1.00 96.31 94 VAL A O 1
ATOM 730 N N . ARG A 1 95 ? -1.316 -2.040 -1.724 1.00 96.31 95 ARG A N 1
ATOM 731 C CA . ARG A 1 95 ? -2.668 -1.481 -1.757 1.00 96.31 95 ARG A CA 1
ATOM 732 C C . ARG A 1 95 ? -3.151 -1.188 -0.348 1.00 96.31 95 ARG A C 1
ATOM 734 O O . ARG A 1 95 ? -2.829 -1.936 0.578 1.00 96.31 95 ARG A O 1
ATOM 741 N N . PHE A 1 96 ? -3.930 -0.127 -0.186 1.00 96.25 96 PHE A N 1
ATOM 742 C CA . PHE A 1 96 ? -4.625 0.139 1.072 1.00 96.25 96 PHE A CA 1
ATOM 743 C C . PHE A 1 96 ? -5.835 -0.783 1.213 1.00 96.25 96 PHE A C 1
ATOM 745 O O . PHE A 1 96 ? -6.360 -1.315 0.239 1.00 96.25 96 PHE A O 1
ATOM 752 N N . THR A 1 97 ? -6.226 -1.020 2.458 1.00 96.25 97 THR A N 1
ATOM 753 C CA . THR A 1 97 ? -7.446 -1.756 2.795 1.00 96.25 97 THR A CA 1
ATOM 754 C C . THR A 1 97 ? -8.504 -0.788 3.304 1.00 96.25 97 THR A C 1
ATOM 756 O O . THR A 1 97 ? -8.176 0.280 3.829 1.00 96.25 97 THR A O 1
ATOM 759 N N . GLU A 1 98 ? -9.766 -1.207 3.238 1.00 93.69 98 GLU A N 1
ATOM 760 C CA . GLU A 1 98 ? -10.892 -0.473 3.830 1.00 93.69 98 GLU A CA 1
ATOM 761 C C . GLU A 1 98 ? -10.679 -0.220 5.339 1.00 93.69 98 GLU A C 1
ATOM 763 O O . GLU A 1 98 ? -11.038 0.836 5.856 1.00 93.69 98 GLU A O 1
ATOM 768 N N . ASP A 1 99 ? -10.016 -1.146 6.045 1.00 94.31 99 ASP A N 1
ATOM 769 C CA . ASP A 1 99 ? -9.683 -1.007 7.470 1.00 94.31 99 ASP A CA 1
ATOM 770 C C . ASP A 1 99 ? -8.708 0.148 7.742 1.00 94.31 99 ASP A C 1
ATOM 772 O O . ASP A 1 99 ? -8.777 0.796 8.792 1.00 94.31 99 ASP A O 1
ATOM 776 N N . LEU A 1 100 ? -7.767 0.401 6.827 1.00 94.06 100 LEU A N 1
ATOM 777 C CA . LEU A 1 100 ? -6.856 1.537 6.941 1.00 94.06 100 LEU A CA 1
ATOM 778 C C . LEU A 1 100 ? -7.588 2.852 6.678 1.00 94.06 100 LEU A C 1
ATOM 780 O O . LEU A 1 100 ? -7.388 3.804 7.429 1.00 94.06 100 LEU A O 1
ATOM 784 N N . GLU A 1 101 ? -8.451 2.888 5.663 1.00 92.44 101 GLU A N 1
ATOM 785 C CA . GLU A 1 101 ? -9.277 4.056 5.355 1.00 92.44 101 GLU A CA 1
ATOM 786 C C . GLU A 1 101 ? -10.180 4.438 6.531 1.00 92.44 101 GLU A C 1
ATOM 788 O O . GLU A 1 101 ? -10.167 5.590 6.972 1.00 92.44 101 GLU A O 1
ATOM 793 N N . ALA A 1 102 ? -10.895 3.465 7.102 1.00 91.56 102 ALA A N 1
ATOM 794 C CA . ALA A 1 102 ? -11.777 3.687 8.241 1.00 91.56 102 ALA A CA 1
ATOM 795 C C . ALA A 1 102 ? -11.046 4.334 9.430 1.00 91.56 102 ALA A C 1
ATOM 797 O O . ALA A 1 102 ? -11.587 5.221 10.079 1.00 91.56 102 ALA A O 1
ATOM 798 N N . ARG A 1 103 ? -9.784 3.958 9.686 1.00 90.38 103 ARG A N 1
ATOM 799 C CA . ARG A 1 103 ? -8.983 4.533 10.784 1.00 90.38 103 ARG A CA 1
ATOM 800 C C . ARG A 1 103 ? -8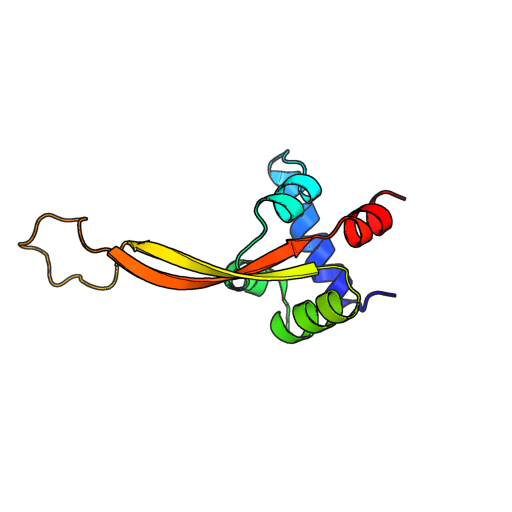.572 5.989 10.586 1.00 90.38 103 ARG A C 1
ATOM 802 O O . ARG A 1 103 ? -8.211 6.628 11.569 1.00 90.38 103 ARG A O 1
ATOM 809 N N . TYR A 1 104 ? -8.535 6.469 9.348 1.00 87.06 104 TYR A N 1
ATOM 810 C CA . TYR A 1 104 ? -8.101 7.828 9.010 1.00 87.06 104 TYR A CA 1
ATOM 811 C C . TYR A 1 104 ? -9.271 8.763 8.681 1.00 87.06 104 TYR A C 1
ATOM 813 O O . TYR A 1 104 ? -9.081 9.977 8.670 1.00 87.06 104 TYR A O 1
ATOM 821 N N . ARG A 1 105 ? -10.464 8.216 8.407 1.00 82.50 105 ARG A N 1
ATOM 822 C CA . ARG A 1 105 ? -11.695 8.981 8.142 1.00 82.50 105 ARG A CA 1
ATOM 823 C C . ARG A 1 105 ? -12.647 9.091 9.349 1.00 82.50 105 ARG A C 1
ATOM 825 O O . ARG A 1 105 ? -13.664 9.772 9.226 1.00 82.50 105 ARG A O 1
ATOM 832 N N . GLU A 1 106 ? -12.338 8.453 10.482 1.00 61.84 106 GLU A N 1
ATOM 833 C CA . GLU A 1 106 ? -12.988 8.680 11.795 1.00 61.84 106 GLU A CA 1
ATOM 834 C C . GLU A 1 106 ? -12.471 9.944 12.501 1.00 61.84 106 GLU A C 1
ATOM 836 O O . GLU A 1 106 ? -13.316 10.668 13.081 1.00 61.84 106 GLU A O 1
#

pLDDT: mean 83.54, std 14.04, range [45.12, 97.12]